Protein AF-E6SVW5-F1 (afdb_monomer_lite)

pLDDT: mean 72.93, std 10.01, range [36.44, 82.0]

Radius of gyration: 12.59 Å; chains: 1; bounding box: 30×25×32 Å

Sequence (52 aa):
MKKQFHPYAELGDFLDLLQKSFPQDGERFTNHQICHSLGSMSSSTYADLKKA

Structure (mmCIF, N/CA/C/O backbone):
data_AF-E6SVW5-F1
#
_entry.id   AF-E6SVW5-F1
#
loop_
_atom_site.group_PDB
_atom_site.id
_atom_site.type_symbol
_atom_site.label_atom_id
_atom_site.label_alt_id
_atom_site.label_comp_id
_atom_site.label_asym_id
_atom_site.label_entity_id
_atom_site.label_seq_id
_atom_site.pdbx_PDB_ins_code
_atom_site.Cartn_x
_atom_site.Cartn_y
_atom_site.Cartn_z
_atom_site.occupancy
_atom_site.B_iso_or_equiv
_atom_site.auth_seq_id
_atom_site.auth_comp_id
_atom_site.auth_asym_id
_atom_site.auth_atom_id
_atom_site.pdbx_PDB_model_num
ATOM 1 N N . MET A 1 1 ? 20.650 13.020 -17.453 1.00 36.44 1 MET A N 1
ATOM 2 C CA . MET A 1 1 ? 20.052 12.249 -16.340 1.00 36.44 1 MET A CA 1
ATOM 3 C C . MET A 1 1 ? 18.907 11.421 -16.903 1.00 36.44 1 MET A C 1
ATOM 5 O O . MET A 1 1 ? 17.978 12.008 -17.444 1.00 36.44 1 MET A O 1
ATOM 9 N N . LYS A 1 2 ? 18.996 10.085 -16.881 1.00 45.56 2 LYS A N 1
ATOM 10 C CA . LYS A 1 2 ? 17.882 9.224 -17.309 1.00 45.56 2 LYS A CA 1
ATOM 11 C C . LYS A 1 2 ? 16.796 9.343 -16.238 1.00 45.56 2 LYS A C 1
ATOM 13 O O . LYS A 1 2 ? 17.023 8.896 -15.119 1.00 45.56 2 LYS A O 1
ATOM 18 N N . LYS A 1 3 ? 15.679 10.013 -16.545 1.00 52.62 3 LYS A N 1
ATOM 19 C CA . LYS A 1 3 ? 14.491 9.995 -15.681 1.00 52.62 3 LYS A CA 1
ATOM 20 C C . LYS A 1 3 ? 14.099 8.526 -15.528 1.00 52.62 3 LYS A C 1
ATOM 22 O O . LYS A 1 3 ? 13.811 7.883 -16.536 1.00 52.62 3 LYS A O 1
ATOM 27 N N . GLN A 1 4 ? 14.195 7.986 -14.314 1.00 57.88 4 GLN A N 1
ATOM 28 C CA . GLN A 1 4 ? 13.635 6.673 -14.017 1.00 57.88 4 GLN A CA 1
ATOM 29 C C . GLN A 1 4 ? 12.142 6.781 -14.313 1.00 57.88 4 GLN A C 1
ATOM 31 O O . GLN A 1 4 ? 11.441 7.595 -13.716 1.00 57.88 4 GLN A O 1
ATOM 36 N N . PHE A 1 5 ? 11.707 6.074 -15.351 1.00 59.94 5 PHE A N 1
ATOM 37 C CA . PHE A 1 5 ? 10.302 5.994 -15.690 1.00 59.94 5 PHE A CA 1
ATOM 38 C C . PHE A 1 5 ? 9.689 5.039 -14.677 1.00 59.94 5 PHE A C 1
ATOM 40 O O . PHE A 1 5 ? 10.091 3.879 -14.600 1.00 59.94 5 PHE A O 1
ATOM 47 N N . HIS A 1 6 ? 8.789 5.584 -13.878 1.00 60.53 6 HIS A N 1
ATOM 48 C CA . HIS A 1 6 ? 8.039 4.913 -12.833 1.00 60.53 6 HIS A CA 1
ATOM 49 C C . HIS A 1 6 ? 6.635 4.702 -13.404 1.00 60.53 6 HIS A C 1
ATOM 51 O O . HIS A 1 6 ? 5.777 5.583 -13.286 1.00 60.53 6 HIS A O 1
ATOM 57 N N . PRO A 1 7 ? 6.437 3.645 -14.224 1.00 59.72 7 PRO A N 1
ATOM 58 C CA . PRO A 1 7 ? 5.103 3.322 -14.686 1.00 59.72 7 PRO A CA 1
ATOM 59 C C . PRO A 1 7 ? 4.294 3.021 -13.429 1.00 59.72 7 PRO A C 1
ATOM 61 O O . PRO A 1 7 ? 4.695 2.146 -12.680 1.00 59.72 7 PRO A O 1
ATOM 64 N N . TYR A 1 8 ? 3.174 3.720 -13.238 1.00 66.19 8 TYR A N 1
ATOM 65 C CA . TYR A 1 8 ? 2.250 3.561 -12.105 1.00 66.19 8 TYR A CA 1
ATOM 66 C C . TYR A 1 8 ? 2.504 4.411 -10.843 1.00 66.19 8 TYR A C 1
ATOM 68 O O . TYR A 1 8 ? 1.793 4.202 -9.865 1.00 66.19 8 TYR A O 1
ATOM 76 N N . ALA A 1 9 ? 3.341 5.454 -10.891 1.00 71.81 9 ALA A N 1
ATOM 77 C CA . ALA A 1 9 ? 3.506 6.397 -9.768 1.00 71.81 9 ALA A CA 1
ATOM 78 C C . ALA A 1 9 ? 2.172 6.927 -9.185 1.00 71.81 9 ALA A C 1
ATOM 80 O O . ALA A 1 9 ? 1.954 6.906 -7.975 1.00 71.81 9 ALA A O 1
ATOM 81 N N . GLU A 1 10 ? 1.228 7.324 -10.048 1.00 77.38 10 GLU A N 1
ATOM 82 C CA . GLU A 1 10 ? -0.103 7.795 -9.624 1.00 77.38 10 GLU A CA 1
ATOM 83 C C . GLU A 1 10 ? -0.940 6.693 -8.948 1.00 77.38 10 GLU A C 1
ATOM 85 O O . GLU A 1 10 ? -1.749 6.967 -8.061 1.00 77.38 10 GLU A O 1
ATOM 90 N N . LEU A 1 11 ? -0.736 5.433 -9.343 1.00 80.31 11 LEU A N 1
ATOM 91 C CA . LEU A 1 11 ? -1.395 4.283 -8.731 1.00 80.31 11 LEU A CA 1
ATOM 92 C C . LEU A 1 11 ? -0.797 3.985 -7.351 1.00 80.31 11 LEU A C 1
ATOM 94 O O . LEU A 1 11 ? -1.550 3.696 -6.423 1.00 80.31 11 LEU A O 1
ATOM 98 N N . GLY A 1 12 ? 0.524 4.091 -7.194 1.00 80.62 12 GLY A N 1
ATOM 99 C CA . GLY A 1 12 ? 1.189 3.945 -5.900 1.00 80.62 12 GLY A CA 1
ATOM 100 C C . GLY A 1 12 ? 0.700 4.976 -4.882 1.00 80.62 12 GLY A C 1
ATOM 101 O O . GLY A 1 12 ? 0.316 4.609 -3.765 1.00 80.62 12 GLY A O 1
ATOM 102 N N . ASP A 1 13 ? 0.605 6.241 -5.299 1.00 80.69 13 ASP A N 1
ATOM 103 C CA . ASP A 1 13 ? 0.054 7.331 -4.485 1.00 80.69 13 ASP A CA 1
ATOM 104 C C . ASP A 1 13 ? -1.421 7.093 -4.129 1.00 80.69 13 ASP A C 1
ATOM 106 O O . ASP A 1 13 ? -1.822 7.264 -2.972 1.00 80.69 13 ASP A O 1
ATOM 110 N N . PHE A 1 14 ? -2.228 6.638 -5.093 1.00 82.00 14 PHE A N 1
ATOM 111 C CA . PHE A 1 14 ? -3.634 6.305 -4.866 1.00 82.00 14 PHE A CA 1
ATOM 112 C C . PHE A 1 14 ? -3.807 5.179 -3.840 1.00 82.00 14 PHE A C 1
ATOM 114 O O . PHE A 1 14 ? -4.619 5.303 -2.922 1.00 82.00 14 PHE A O 1
ATOM 121 N N . LEU A 1 15 ? -3.025 4.101 -3.945 1.00 81.56 15 LEU A N 1
ATOM 122 C CA . LEU A 1 15 ? -3.053 2.991 -2.988 1.00 81.56 15 LEU A CA 1
ATOM 123 C C . LEU A 1 15 ? -2.632 3.442 -1.585 1.00 81.56 15 LEU A C 1
ATOM 125 O O . LEU A 1 15 ? -3.203 3.007 -0.580 1.00 81.56 15 LEU A O 1
ATOM 129 N N . ASP A 1 16 ? -1.653 4.341 -1.500 1.00 81.88 16 ASP A N 1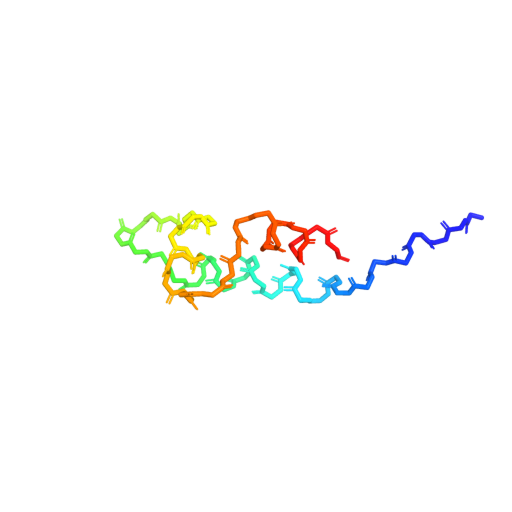
ATOM 130 C CA . ASP A 1 16 ? -1.189 4.875 -0.226 1.00 81.88 16 ASP A CA 1
ATOM 131 C C . ASP A 1 16 ? -2.232 5.797 0.430 1.00 81.88 16 ASP A C 1
ATOM 133 O O . ASP A 1 16 ? -2.401 5.760 1.657 1.00 81.88 16 ASP A O 1
ATOM 137 N N . LEU A 1 17 ? -2.964 6.568 -0.384 1.00 81.62 17 LEU A N 1
ATOM 138 C CA . LEU A 1 17 ? -4.103 7.388 0.030 1.00 81.62 17 LEU A CA 1
ATOM 139 C C . LEU A 1 17 ? -5.268 6.516 0.513 1.00 81.62 17 LEU A C 1
ATOM 141 O O . LEU A 1 17 ? -5.752 6.716 1.624 1.00 81.62 17 LEU A O 1
ATOM 145 N N . LEU A 1 18 ? -5.652 5.502 -0.265 1.00 79.31 18 LEU A N 1
ATOM 146 C CA . LEU A 1 18 ? -6.730 4.569 0.073 1.00 79.31 18 LEU A CA 1
ATOM 147 C C . LEU A 1 18 ? -6.479 3.914 1.439 1.00 79.31 18 LEU A C 1
ATOM 149 O O . LEU A 1 18 ? -7.359 3.867 2.296 1.00 79.31 18 LEU A O 1
ATOM 153 N N . GLN A 1 19 ? -5.236 3.494 1.683 1.00 77.62 19 GLN A N 1
ATOM 154 C CA . GLN A 1 19 ? -4.816 2.903 2.950 1.00 77.62 19 GLN A CA 1
ATOM 155 C C . GLN A 1 19 ? -4.906 3.893 4.132 1.00 77.62 19 GLN A C 1
ATOM 157 O O . GLN A 1 19 ? -5.066 3.462 5.269 1.00 77.62 19 GLN A O 1
ATOM 162 N N . LYS A 1 20 ? -4.774 5.209 3.904 1.00 76.94 20 LYS A N 1
ATOM 163 C CA . LYS A 1 20 ? -4.945 6.251 4.944 1.00 76.94 20 LYS A CA 1
ATOM 164 C C . LYS A 1 20 ? -6.418 6.594 5.185 1.00 76.94 20 LYS A C 1
ATOM 166 O O . LYS A 1 20 ? -6.762 6.972 6.298 1.00 76.94 20 LYS A O 1
ATOM 171 N N . SER A 1 21 ? -7.263 6.488 4.160 1.00 77.00 21 SER A N 1
ATOM 172 C CA . SER A 1 21 ? -8.678 6.878 4.219 1.00 77.00 21 SER A CA 1
ATOM 173 C C . SER A 1 21 ? -9.567 5.884 4.964 1.00 77.00 21 SER A C 1
ATOM 175 O O . SER A 1 21 ? -10.610 6.284 5.472 1.00 77.00 21 SER A O 1
ATOM 177 N N . PHE A 1 22 ? -9.160 4.617 5.058 1.00 70.00 22 PHE A N 1
ATOM 178 C CA . PHE A 1 22 ? -9.925 3.575 5.744 1.00 70.00 22 PHE A CA 1
ATOM 179 C C . PHE A 1 22 ? -9.101 2.932 6.866 1.00 70.00 22 PHE A C 1
ATOM 181 O O . PHE A 1 22 ? -8.640 1.803 6.714 1.00 70.00 22 PHE A O 1
ATOM 188 N N . PRO A 1 23 ? -8.865 3.627 7.989 1.00 64.25 23 PRO A N 1
ATOM 189 C CA . PRO A 1 23 ? -8.347 2.971 9.180 1.00 64.25 23 PRO A CA 1
ATOM 190 C C . PRO A 1 23 ? -9.441 2.065 9.762 1.00 64.25 23 PRO A C 1
ATOM 192 O O . PRO A 1 23 ? -10.548 2.531 10.038 1.00 64.25 23 PRO A O 1
ATOM 195 N N . GLN A 1 24 ? -9.150 0.779 9.950 1.00 63.09 24 GLN A N 1
ATOM 196 C CA . GLN A 1 24 ? -10.029 -0.117 10.701 1.00 63.09 24 GLN A CA 1
ATOM 197 C C . GLN A 1 24 ? -9.583 -0.059 12.164 1.00 63.09 24 GLN A C 1
ATOM 199 O O . GLN A 1 24 ? -8.417 -0.300 12.453 1.00 63.09 24 GLN A O 1
ATOM 204 N N . ASP A 1 25 ? -10.471 0.353 13.072 1.00 68.81 25 ASP A N 1
ATOM 205 C CA . ASP A 1 25 ? -10.173 0.493 14.510 1.00 68.81 25 ASP A CA 1
ATOM 206 C C . ASP A 1 25 ? -8.976 1.411 14.841 1.00 68.81 25 ASP A C 1
ATOM 208 O O . ASP A 1 25 ? -8.307 1.264 15.860 1.00 68.81 25 ASP A O 1
ATOM 212 N N . GLY A 1 26 ? -8.702 2.393 13.973 1.00 67.12 26 GLY A N 1
ATOM 213 C CA . GLY A 1 26 ? -7.551 3.294 14.109 1.00 67.12 26 GLY A CA 1
ATOM 214 C C . GLY A 1 26 ? -6.230 2.701 13.609 1.00 67.12 26 GLY A C 1
ATOM 215 O O . GLY A 1 26 ? -5.232 3.421 13.543 1.00 67.12 26 GLY A O 1
ATOM 216 N N . GLU A 1 27 ? -6.223 1.436 13.183 1.00 69.31 27 GLU A N 1
ATOM 217 C CA . GLU A 1 27 ? -5.070 0.798 12.566 1.00 69.31 27 GLU A CA 1
ATOM 218 C C . GLU A 1 27 ? -5.136 0.854 11.041 1.00 69.31 27 GLU A C 1
ATOM 220 O O . GLU A 1 27 ? -6.169 0.696 10.384 1.00 69.31 27 GLU A O 1
ATOM 225 N N . ARG A 1 28 ? -3.971 1.117 10.456 1.00 74.56 28 ARG A N 1
ATOM 226 C CA . ARG A 1 28 ? -3.792 1.198 9.015 1.00 74.56 28 ARG A CA 1
ATOM 227 C C . ARG A 1 28 ? -3.689 -0.222 8.460 1.00 74.56 28 ARG A C 1
ATOM 229 O O . ARG A 1 28 ? -2.824 -0.976 8.899 1.00 74.56 28 ARG A O 1
ATOM 236 N N . PHE A 1 29 ?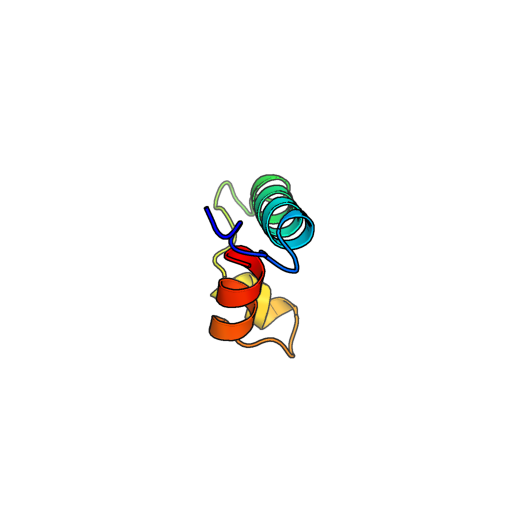 -4.508 -0.569 7.464 1.00 74.19 29 PHE A N 1
ATOM 237 C CA . PHE A 1 29 ? -4.458 -1.899 6.848 1.00 74.19 29 PHE A CA 1
ATOM 238 C C . PHE A 1 29 ? -3.047 -2.244 6.377 1.00 74.19 29 PHE A C 1
ATOM 240 O O . PHE A 1 29 ? -2.419 -1.478 5.648 1.00 74.19 29 PHE A O 1
ATOM 247 N N . THR A 1 30 ? -2.546 -3.411 6.758 1.00 80.56 30 THR A N 1
ATOM 248 C CA . THR A 1 30 ? -1.287 -3.944 6.237 1.00 80.56 30 THR A CA 1
ATOM 249 C C . THR A 1 30 ? -1.465 -4.406 4.790 1.00 80.56 30 THR A C 1
ATOM 251 O O . THR A 1 30 ? -2.551 -4.825 4.386 1.00 80.56 30 THR A O 1
ATOM 254 N N . ASN A 1 31 ? -0.383 -4.413 4.004 1.00 80.25 31 ASN A N 1
ATOM 255 C CA . ASN A 1 31 ? -0.418 -4.936 2.632 1.00 80.25 31 ASN A CA 1
ATOM 256 C C . ASN A 1 31 ? -0.992 -6.364 2.580 1.00 80.25 31 ASN A C 1
ATOM 258 O O . ASN A 1 31 ? -1.698 -6.707 1.639 1.00 80.25 31 ASN A O 1
ATOM 262 N N . HIS A 1 32 ? -0.720 -7.182 3.603 1.00 78.94 32 HIS A N 1
ATOM 263 C CA . HIS A 1 32 ? -1.236 -8.545 3.704 1.00 78.94 32 HIS A CA 1
ATOM 264 C C . HIS A 1 32 ? -2.766 -8.580 3.830 1.00 78.94 32 HIS A C 1
ATOM 266 O O . HIS A 1 32 ? -3.411 -9.331 3.108 1.00 78.94 32 HIS A O 1
ATOM 272 N N . GLN A 1 33 ? -3.353 -7.734 4.681 1.00 79.12 33 GLN A N 1
ATOM 273 C CA . GLN A 1 33 ? -4.810 -7.639 4.843 1.00 79.12 33 GLN A CA 1
ATOM 274 C C . GLN A 1 33 ? -5.498 -7.129 3.570 1.00 79.12 33 GLN A C 1
ATOM 276 O O . GLN A 1 33 ? -6.545 -7.653 3.187 1.00 79.12 33 GLN A O 1
ATOM 281 N N . ILE A 1 34 ? -4.889 -6.157 2.881 1.00 79.38 34 ILE A N 1
ATOM 282 C CA . ILE A 1 34 ? -5.394 -5.638 1.599 1.00 79.38 34 ILE A CA 1
ATOM 283 C C . ILE A 1 34 ? -5.382 -6.746 0.541 1.00 79.38 34 ILE A C 1
ATOM 285 O O . ILE A 1 34 ? -6.389 -6.996 -0.116 1.00 79.38 34 ILE A O 1
ATOM 289 N N . CYS A 1 35 ? -4.266 -7.466 0.422 1.00 81.38 35 CYS A N 1
ATOM 290 C CA . CYS A 1 35 ? -4.113 -8.564 -0.533 1.00 81.38 35 CYS A CA 1
ATOM 291 C C . CYS A 1 35 ? -5.062 -9.733 -0.245 1.00 81.38 35 CYS A C 1
ATOM 293 O O . CYS A 1 35 ? -5.688 -10.254 -1.166 1.00 81.38 35 CYS A O 1
ATOM 295 N N . HIS A 1 36 ? -5.216 -10.106 1.029 1.00 79.69 36 HIS A N 1
ATOM 296 C CA . HIS A 1 36 ? -6.156 -11.138 1.461 1.00 79.69 36 HIS A CA 1
ATOM 297 C C . HIS A 1 36 ? -7.607 -10.753 1.129 1.00 79.69 36 HIS A C 1
ATOM 299 O O . HIS A 1 36 ? -8.370 -11.586 0.651 1.00 79.69 36 HIS A O 1
ATOM 305 N N . SER A 1 37 ? -7.972 -9.479 1.309 1.00 74.88 37 SER A N 1
ATOM 306 C CA . SER A 1 37 ? -9.313 -8.966 0.979 1.00 74.88 37 SER A CA 1
ATOM 307 C C . SER A 1 37 ? -9.585 -8.921 -0.529 1.00 74.88 37 SER A C 1
ATOM 309 O O . SER A 1 37 ? -10.719 -9.115 -0.955 1.00 74.88 37 SER A O 1
ATOM 311 N N . LEU A 1 38 ? -8.554 -8.696 -1.349 1.00 73.56 38 LEU A N 1
ATOM 312 C CA . LEU A 1 38 ? -8.652 -8.678 -2.815 1.00 73.56 38 LEU A CA 1
ATOM 313 C C . LEU A 1 38 ? -8.649 -10.083 -3.449 1.00 73.56 38 LEU A C 1
ATOM 315 O O . LEU A 1 38 ? -8.862 -10.210 -4.656 1.00 73.56 38 LEU A O 1
ATOM 319 N N . GLY A 1 39 ? -8.381 -11.135 -2.665 1.00 66.25 39 GLY A N 1
ATOM 320 C CA . GLY A 1 39 ? -8.547 -12.550 -3.030 1.00 66.25 39 GLY A CA 1
ATOM 321 C C . GLY A 1 39 ? -7.661 -13.089 -4.163 1.00 66.25 39 GLY A C 1
ATOM 322 O O . GLY A 1 39 ? -7.682 -14.287 -4.426 1.00 66.25 39 GLY A O 1
ATOM 323 N N . SER A 1 40 ? -6.885 -12.244 -4.845 1.00 72.56 40 SER A N 1
ATOM 324 C CA . SER A 1 40 ? -6.170 -12.610 -6.082 1.00 72.56 40 SER A CA 1
ATOM 325 C C . SER A 1 40 ? -4.776 -11.991 -6.221 1.00 72.56 40 SER A C 1
ATOM 327 O O . SER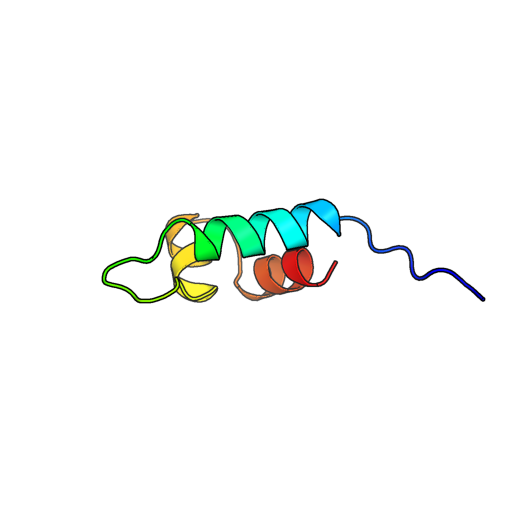 A 1 40 ? -4.013 -12.391 -7.099 1.00 72.56 40 SER A O 1
ATOM 329 N N . MET A 1 41 ? -4.416 -11.032 -5.361 1.00 81.38 41 MET A N 1
ATOM 330 C CA . MET A 1 41 ? -3.166 -10.282 -5.476 1.00 81.38 41 MET A CA 1
ATOM 331 C C . MET A 1 41 ? -2.155 -10.731 -4.424 1.00 81.38 41 MET A C 1
ATOM 333 O O . MET A 1 41 ? -2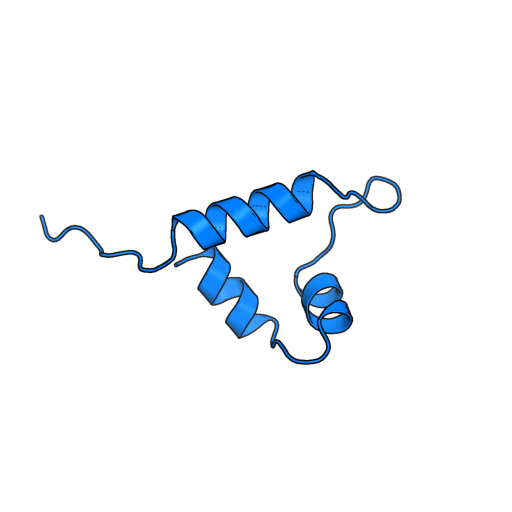.480 -10.822 -3.243 1.00 81.38 41 MET A O 1
ATOM 337 N N . SER A 1 42 ? -0.914 -10.989 -4.842 1.00 81.50 42 SER A N 1
ATOM 338 C CA . SER A 1 42 ? 0.175 -11.282 -3.905 1.00 81.50 42 SER A CA 1
ATOM 339 C C . SER A 1 42 ? 0.677 -10.004 -3.219 1.00 81.50 42 SER A C 1
ATOM 341 O O . SER A 1 42 ? 0.676 -8.923 -3.815 1.00 81.50 42 SER A O 1
ATOM 343 N N . SER A 1 43 ? 1.171 -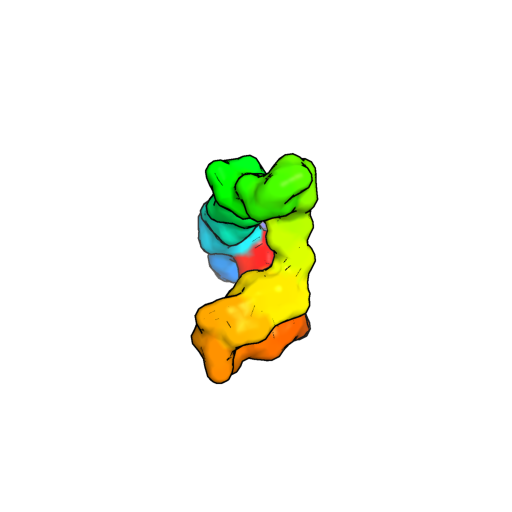10.127 -1.984 1.00 78.19 43 SER A N 1
ATOM 344 C CA . SER A 1 43 ? 1.736 -9.000 -1.225 1.00 78.19 43 SER A CA 1
ATOM 345 C C . SER A 1 43 ? 2.951 -8.363 -1.902 1.00 78.19 43 SER A C 1
ATOM 347 O O . SER A 1 43 ? 3.144 -7.153 -1.782 1.00 78.19 43 SER A O 1
ATOM 349 N N . SER A 1 44 ? 3.741 -9.149 -2.639 1.00 81.12 44 SER A N 1
ATOM 350 C CA . SER A 1 44 ? 4.851 -8.662 -3.461 1.00 81.12 44 SER A CA 1
ATOM 351 C C . SER A 1 44 ? 4.358 -7.837 -4.643 1.00 81.12 44 SER A C 1
ATOM 353 O O . SER A 1 44 ? 4.831 -6.723 -4.826 1.00 81.12 44 SER A O 1
ATOM 355 N N . THR A 1 45 ? 3.338 -8.306 -5.370 1.00 81.75 45 THR A N 1
ATOM 356 C CA . THR A 1 45 ? 2.743 -7.548 -6.485 1.00 81.75 45 THR A CA 1
ATOM 357 C C . THR A 1 45 ? 2.183 -6.211 -6.009 1.00 81.75 45 THR A C 1
ATOM 359 O O . THR A 1 45 ? 2.419 -5.183 -6.634 1.00 81.75 45 THR A O 1
ATOM 362 N N . TYR A 1 46 ? 1.489 -6.201 -4.870 1.00 81.25 46 TYR A N 1
ATOM 363 C CA . TYR A 1 46 ? 0.977 -4.967 -4.279 1.00 81.25 46 TYR A CA 1
ATOM 364 C C . TYR A 1 46 ? 2.102 -4.011 -3.852 1.00 81.25 46 TYR A C 1
ATOM 366 O O . TYR A 1 46 ? 2.014 -2.804 -4.064 1.00 81.25 46 TYR A O 1
ATOM 374 N N . ALA A 1 47 ? 3.179 -4.536 -3.261 1.00 79.75 47 ALA A N 1
ATOM 375 C CA . ALA A 1 47 ? 4.330 -3.728 -2.867 1.00 79.75 47 ALA A CA 1
ATOM 376 C C . ALA A 1 47 ? 5.077 -3.145 -4.074 1.00 79.75 47 ALA A C 1
ATOM 378 O O . ALA A 1 47 ? 5.535 -2.006 -4.000 1.00 79.75 47 ALA A O 1
ATOM 379 N N . ASP A 1 48 ? 5.177 -3.901 -5.166 1.00 79.94 48 ASP A N 1
ATOM 380 C CA . ASP A 1 48 ? 5.784 -3.439 -6.411 1.00 79.94 48 ASP A CA 1
ATOM 381 C C . ASP A 1 48 ? 4.931 -2.339 -7.049 1.00 79.94 48 ASP A C 1
ATOM 383 O O . ASP A 1 48 ? 5.468 -1.288 -7.375 1.00 79.94 48 ASP A O 1
ATOM 387 N N . LEU A 1 49 ? 3.603 -2.504 -7.102 1.00 77.31 49 LEU A N 1
ATOM 388 C CA . LEU A 1 49 ? 2.672 -1.465 -7.571 1.00 77.31 49 LEU A CA 1
ATOM 389 C C . LEU A 1 49 ? 2.727 -0.183 -6.733 1.00 77.31 49 LEU A C 1
ATOM 391 O O . LEU A 1 49 ? 2.468 0.898 -7.246 1.00 77.31 49 LEU A O 1
ATOM 395 N N . LYS A 1 50 ? 3.062 -0.297 -5.446 1.00 75.31 50 LYS A N 1
ATOM 396 C CA . LYS A 1 50 ? 3.188 0.846 -4.538 1.00 75.31 50 LYS A CA 1
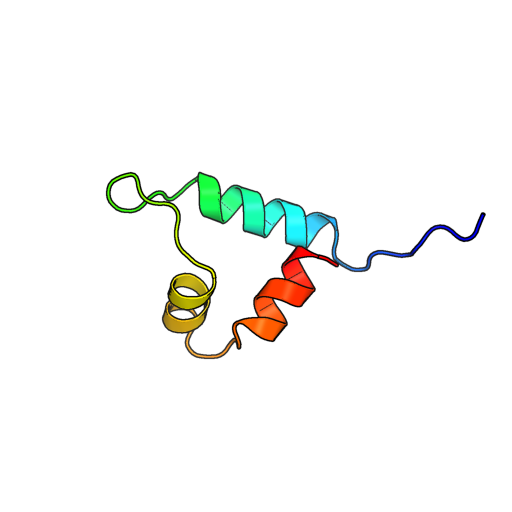ATOM 397 C C . LYS A 1 50 ? 4.514 1.604 -4.689 1.00 75.31 50 LYS A C 1
ATOM 399 O O . LYS A 1 50 ? 4.607 2.754 -4.276 1.00 75.31 50 LYS A O 1
ATOM 404 N N . LYS A 1 51 ? 5.555 0.942 -5.200 1.00 69.94 51 LYS A N 1
ATOM 405 C CA . LYS A 1 51 ? 6.894 1.518 -5.429 1.00 69.94 51 LYS A CA 1
ATOM 406 C C . LYS A 1 51 ? 7.113 1.979 -6.872 1.00 69.94 51 LYS A C 1
ATOM 408 O O . LYS A 1 51 ? 8.113 2.650 -7.131 1.00 69.94 51 LYS A O 1
ATOM 413 N N . ALA A 1 52 ? 6.265 1.510 -7.781 1.00 59.31 52 ALA A N 1
ATOM 414 C CA . ALA A 1 52 ? 6.284 1.820 -9.200 1.00 59.31 52 ALA A CA 1
ATOM 415 C C . ALA A 1 52 ? 5.736 3.220 -9.469 1.00 59.31 52 ALA A C 1
ATOM 417 O O . ALA A 1 52 ? 6.145 3.773 -10.508 1.00 59.31 52 ALA A O 1
#

Organism: Bacteroides helcogenes (strain ATCC 35417 / DSM 20613 / JCM 6297 / CCUG 15421 / P 36-108) (NCBI:txid693979)

Secondary structure (DSSP, 8-state):
------TTHHHHHHHHHHHHH--BTTBPPPHHHHHHHHSS--HHHHHHHHH-

Foldseek 3Di:
DPPPDLVQQVVLVVVVVVQVVDADVVHGDDLVNVQVVVVPDDSVNNVSNNVD